Protein AF-A0A1G3XAV5-F1 (afdb_monomer_lite)

Radius of gyration: 15.62 Å; chains: 1; bounding box: 53×30×46 Å

Foldseek 3Di:
DDDDDDPPPPPDPPPPPAAEDAQEEAADAPVVVVVCVVCQQDQDPVCVVCLVQADQDPVRYTRWHWYYYPPDQKTKTAHQHNHRGRPDIDIDGCVRVVHPDNDDPDDD

Secondary structure (DSSP, 8-state):
----------S------S-EEEEEEEEE-HHHHHHHHHTTTS--HHHHHTGGG-EE-TT--EEEEEEEETT-SEEEEEE-TT-SS-SEEEEEETTTTTS---S-----

pLDDT: mean 77.68, std 18.73, range [32.94, 94.56]

Structure (mmCIF, N/CA/C/O backbone):
data_AF-A0A1G3XAV5-F1
#
_entry.id   AF-A0A1G3XAV5-F1
#
loop_
_atom_site.group_PDB
_atom_site.id
_atom_site.type_symbol
_atom_site.label_atom_id
_atom_site.label_alt_id
_atom_site.label_comp_id
_atom_site.label_asym_id
_atom_site.label_entity_id
_atom_site.label_seq_id
_atom_site.pdbx_PDB_ins_code
_atom_site.Cartn_x
_atom_site.Cartn_y
_atom_site.Cartn_z
_atom_site.occupancy
_atom_site.B_iso_or_equiv
_atom_site.auth_seq_id
_atom_site.auth_comp_id
_atom_site.auth_asym_id
_atom_site.auth_atom_id
_atom_site.pdbx_PDB_model_num
ATOM 1 N N . MET A 1 1 ? -25.880 -15.097 -29.361 1.00 51.59 1 MET A N 1
ATOM 2 C CA . MET A 1 1 ? -24.530 -15.628 -29.069 1.00 51.59 1 MET A CA 1
ATOM 3 C C . MET A 1 1 ? -24.210 -15.321 -27.614 1.00 51.59 1 MET A C 1
ATOM 5 O O . MET A 1 1 ? -24.306 -14.162 -27.238 1.00 51.59 1 MET A O 1
ATOM 9 N N . LYS A 1 2 ? -23.946 -16.332 -26.778 1.00 51.28 2 LYS A N 1
ATOM 10 C CA . LYS A 1 2 ? -23.595 -16.149 -25.359 1.00 51.28 2 LYS A CA 1
ATOM 11 C C . LYS A 1 2 ? -22.101 -16.410 -25.218 1.00 51.28 2 LYS A C 1
ATOM 13 O O . LYS A 1 2 ? -21.663 -17.526 -25.472 1.00 51.28 2 LYS A O 1
ATOM 18 N N . VAL A 1 3 ? -21.348 -15.381 -24.853 1.00 63.88 3 VAL A N 1
ATOM 19 C CA . VAL A 1 3 ? -19.908 -15.475 -24.597 1.00 63.88 3 VAL A CA 1
ATOM 20 C C . VAL A 1 3 ? -19.716 -15.493 -23.084 1.00 63.88 3 VAL A C 1
ATOM 22 O O . VAL A 1 3 ? -20.343 -14.701 -22.379 1.00 63.88 3 VAL A O 1
ATOM 25 N N . ARG A 1 4 ? -18.909 -16.429 -22.578 1.00 56.03 4 ARG A N 1
ATOM 26 C CA . ARG A 1 4 ? -18.526 -16.475 -21.165 1.00 56.03 4 ARG A CA 1
ATOM 27 C C . ARG A 1 4 ? -17.323 -15.567 -20.964 1.00 56.03 4 ARG A C 1
ATOM 29 O O . ARG A 1 4 ? -16.276 -15.799 -21.557 1.00 56.03 4 ARG A O 1
ATOM 36 N N . PHE A 1 5 ? -17.494 -14.550 -20.132 1.00 55.28 5 PHE A N 1
ATOM 37 C CA . PHE A 1 5 ? -16.380 -13.819 -19.552 1.00 55.28 5 PHE A CA 1
ATOM 38 C C . PHE A 1 5 ? -16.000 -14.545 -18.268 1.00 55.28 5 PHE A C 1
ATOM 40 O O . PHE A 1 5 ? -16.717 -14.467 -17.274 1.00 55.28 5 PHE A O 1
ATOM 47 N N . GLU A 1 6 ? -14.911 -15.298 -18.316 1.00 57.66 6 GLU A N 1
ATOM 48 C CA . GLU A 1 6 ? -14.287 -15.853 -17.123 1.00 57.66 6 GLU A CA 1
ATOM 49 C C . GLU A 1 6 ? -13.095 -14.956 -16.801 1.00 57.66 6 GLU A C 1
ATOM 51 O O . GLU A 1 6 ? -12.105 -14.927 -17.531 1.00 57.66 6 GLU A O 1
ATOM 56 N N . THR A 1 7 ? -13.196 -14.166 -15.730 1.00 47.25 7 THR A N 1
ATOM 57 C CA . THR A 1 7 ? -12.000 -13.568 -15.146 1.00 47.25 7 THR A CA 1
ATOM 58 C C . THR A 1 7 ? -11.277 -14.682 -14.408 1.00 47.25 7 THR A C 1
ATOM 60 O O . THR A 1 7 ? -11.672 -15.061 -13.304 1.00 47.25 7 THR A O 1
ATOM 63 N N . ASN A 1 8 ? -10.216 -15.208 -15.018 1.00 49.06 8 ASN A N 1
ATOM 64 C CA . ASN A 1 8 ? -9.199 -15.997 -14.328 1.00 49.06 8 ASN A CA 1
ATOM 65 C C . ASN A 1 8 ? -8.425 -15.098 -13.350 1.00 49.06 8 ASN A C 1
ATOM 67 O O . ASN A 1 8 ? -7.213 -14.939 -13.455 1.00 49.06 8 ASN A O 1
ATOM 71 N N . THR A 1 9 ? -9.113 -14.500 -12.376 1.00 40.59 9 THR A N 1
ATOM 72 C CA . THR A 1 9 ? -8.471 -14.055 -11.142 1.00 40.59 9 THR A CA 1
ATOM 73 C C . THR A 1 9 ? -8.195 -15.335 -10.362 1.00 40.59 9 THR A C 1
ATOM 75 O O . THR A 1 9 ? -8.958 -15.737 -9.483 1.00 40.59 9 THR A O 1
ATOM 78 N N . CYS A 1 10 ? -7.179 -16.068 -10.825 1.00 45.81 10 CYS A N 1
ATOM 79 C CA . CYS A 1 10 ? -6.687 -17.272 -10.189 1.00 45.81 10 CYS A CA 1
ATOM 80 C C . CYS A 1 10 ? -6.496 -16.973 -8.706 1.00 45.81 10 CYS A C 1
ATOM 82 O O . CYS A 1 10 ? -5.951 -15.942 -8.323 1.00 45.81 10 CYS A O 1
ATOM 84 N N . LYS A 1 11 ? -6.983 -17.895 -7.879 1.00 46.09 11 LYS A N 1
ATOM 85 C CA . LYS A 1 11 ? -7.011 -17.827 -6.413 1.00 46.09 11 LYS A CA 1
ATOM 86 C C . LYS A 1 11 ? -5.623 -17.870 -5.763 1.00 46.09 11 LYS A C 1
ATOM 88 O O . LYS A 1 11 ? -5.519 -17.969 -4.548 1.00 46.09 11 LYS A O 1
ATOM 93 N N . GLU A 1 12 ? -4.578 -17.756 -6.562 1.00 45.47 12 GLU A N 1
ATOM 94 C CA . GLU A 1 12 ? -3.239 -17.413 -6.139 1.00 45.47 12 GLU A CA 1
ATOM 95 C C . GLU A 1 12 ? -3.012 -15.987 -6.614 1.00 45.47 12 GLU A C 1
ATOM 97 O O . GLU A 1 12 ? -2.517 -15.735 -7.712 1.00 45.47 12 GLU A O 1
ATOM 102 N N . GLN A 1 13 ? -3.354 -15.028 -5.757 1.00 43.69 13 GLN A N 1
ATOM 103 C CA . 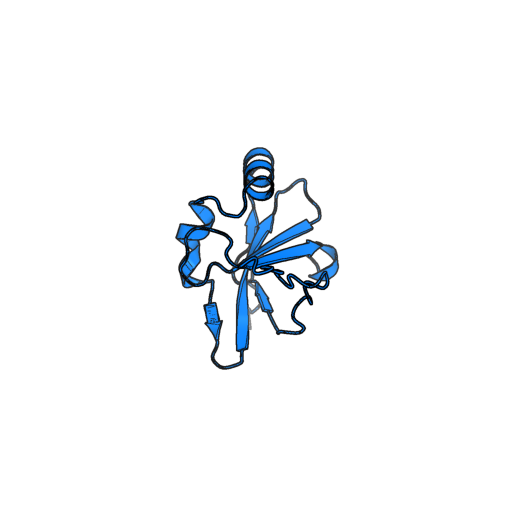GLN A 1 13 ? -2.507 -13.855 -5.661 1.00 43.69 13 GLN A CA 1
ATOM 104 C C . GLN A 1 13 ? -1.155 -14.405 -5.211 1.00 43.69 13 GLN A C 1
ATOM 106 O O . GLN A 1 13 ? -0.891 -14.548 -4.020 1.00 43.69 13 GLN A O 1
ATOM 111 N N . VAL A 1 14 ? -0.374 -14.863 -6.195 1.00 43.75 14 VAL A N 1
ATOM 112 C CA . VAL A 1 14 ? 1.049 -15.119 -6.079 1.00 43.75 14 VAL A CA 1
ATOM 113 C C . VAL A 1 14 ? 1.547 -13.838 -5.447 1.00 43.75 14 VAL A C 1
ATOM 115 O O . VAL A 1 14 ? 1.538 -12.798 -6.102 1.00 43.75 14 VAL A O 1
ATOM 118 N N . VAL A 1 15 ? 1.840 -13.874 -4.143 1.00 43.12 15 VAL A N 1
ATOM 119 C CA . VAL A 1 15 ? 2.738 -12.896 -3.534 1.00 43.12 15 VAL A CA 1
ATOM 120 C C . VAL A 1 15 ? 3.894 -12.908 -4.503 1.00 43.12 15 VAL A C 1
ATOM 122 O O . VAL A 1 15 ? 4.495 -13.981 -4.657 1.00 43.12 15 VAL A O 1
ATOM 125 N N . PRO A 1 16 ? 4.099 -11.836 -5.281 1.00 43.62 16 PRO A N 1
ATOM 126 C CA . PRO A 1 16 ? 5.157 -11.882 -6.243 1.00 43.62 16 PRO A CA 1
ATOM 127 C C . PRO A 1 16 ? 6.398 -12.235 -5.431 1.00 43.62 16 PRO A C 1
ATOM 129 O O . PRO A 1 16 ? 6.684 -11.606 -4.414 1.00 43.62 16 PRO A O 1
ATOM 132 N N . GLN A 1 17 ? 7.111 -13.280 -5.847 1.00 48.62 17 GLN A N 1
ATOM 133 C CA . GLN A 1 17 ? 8.501 -13.425 -5.426 1.00 48.62 17 GLN A CA 1
ATOM 134 C C . GLN A 1 17 ? 9.338 -12.230 -5.924 1.00 48.62 17 GLN A C 1
ATOM 136 O O . GLN A 1 17 ? 10.548 -12.203 -5.714 1.00 48.62 17 GLN A O 1
ATOM 141 N N . ASP A 1 18 ? 8.708 -11.253 -6.590 1.00 57.03 18 ASP A N 1
ATOM 142 C CA . ASP A 1 18 ? 9.253 -9.951 -6.899 1.00 57.03 18 ASP A CA 1
ATOM 143 C C . ASP A 1 18 ? 9.757 -9.300 -5.615 1.00 57.03 18 ASP A C 1
ATOM 145 O O . ASP A 1 18 ? 9.049 -9.096 -4.624 1.00 57.03 18 ASP A O 1
ATOM 149 N N . VAL A 1 19 ? 11.039 -8.978 -5.669 1.00 76.62 19 VAL A N 1
ATOM 150 C CA . VAL A 1 19 ? 11.712 -8.143 -4.693 1.00 76.62 19 VAL A CA 1
ATOM 151 C C . VAL A 1 19 ? 10.905 -6.853 -4.572 1.00 76.62 19 VAL A C 1
ATOM 153 O O . VAL A 1 19 ? 10.667 -6.162 -5.563 1.00 76.62 19 VAL A O 1
ATOM 156 N N . PHE A 1 20 ? 10.466 -6.534 -3.361 1.00 82.38 20 PHE A N 1
ATOM 157 C CA . PHE A 1 20 ? 9.776 -5.286 -3.077 1.00 82.38 20 PHE A CA 1
ATOM 158 C C . PHE A 1 20 ? 10.553 -4.482 -2.043 1.00 82.38 20 PHE A C 1
ATOM 160 O O . PHE A 1 20 ? 11.246 -5.028 -1.182 1.00 82.38 20 PHE A O 1
ATOM 167 N N . VAL A 1 21 ? 10.419 -3.165 -2.128 1.00 87.25 21 VAL A N 1
ATOM 168 C CA . VAL A 1 21 ? 11.008 -2.206 -1.200 1.00 87.25 21 VAL A CA 1
ATOM 169 C C . VAL A 1 21 ? 9.886 -1.371 -0.610 1.00 87.25 21 VAL A C 1
ATOM 171 O O . VAL A 1 21 ? 9.046 -0.821 -1.323 1.00 87.25 21 VAL A O 1
ATOM 174 N N . ILE A 1 22 ? 9.873 -1.288 0.719 1.00 89.69 22 ILE A N 1
ATOM 175 C CA . ILE A 1 22 ? 8.966 -0.407 1.445 1.00 89.69 22 ILE A CA 1
ATOM 176 C C . ILE A 1 22 ? 9.620 0.970 1.522 1.00 89.69 22 ILE A C 1
ATOM 178 O O . ILE A 1 22 ? 10.492 1.207 2.353 1.00 89.69 22 ILE A O 1
ATOM 182 N N . GLU A 1 23 ? 9.169 1.887 0.676 1.00 90.38 23 GLU A N 1
ATOM 183 C CA . GLU A 1 23 ? 9.663 3.267 0.647 1.00 90.38 23 GLU A CA 1
ATOM 184 C C . GLU A 1 23 ? 9.171 4.079 1.846 1.00 90.38 23 GLU A C 1
ATOM 186 O O . GLU A 1 23 ? 9.856 4.968 2.358 1.00 90.38 23 GLU A O 1
ATOM 191 N N . LYS A 1 24 ? 7.948 3.796 2.309 1.00 90.88 24 LYS A N 1
ATOM 192 C CA . LYS A 1 24 ? 7.324 4.586 3.369 1.00 90.88 24 LYS A CA 1
ATOM 193 C C . LYS A 1 24 ? 6.345 3.793 4.215 1.00 90.88 24 LYS A C 1
ATOM 195 O O . LYS A 1 24 ? 5.452 3.140 3.685 1.00 90.88 24 LYS A O 1
ATOM 200 N N . LEU A 1 25 ? 6.453 3.964 5.532 1.00 91.69 25 LEU A N 1
ATOM 201 C CA . LEU A 1 25 ? 5.415 3.604 6.492 1.00 91.69 25 LEU A CA 1
ATOM 202 C C . LEU A 1 25 ? 4.420 4.757 6.655 1.00 91.69 25 LEU A C 1
ATOM 204 O O . LEU A 1 25 ? 4.790 5.864 7.057 1.00 91.69 25 LEU A O 1
ATOM 208 N N . VAL A 1 26 ? 3.153 4.470 6.382 1.00 92.88 26 VAL A N 1
ATOM 209 C CA . VAL A 1 26 ? 2.014 5.354 6.616 1.00 92.88 26 VAL A CA 1
ATOM 210 C C . VAL A 1 26 ? 1.189 4.772 7.759 1.00 92.88 26 VAL A C 1
ATOM 212 O O . VAL A 1 26 ? 0.432 3.818 7.583 1.00 92.88 26 VAL A O 1
ATOM 215 N N . GLU A 1 27 ? 1.345 5.351 8.947 1.00 93.31 27 GLU A N 1
ATOM 216 C CA . GLU A 1 27 ? 0.508 5.022 10.100 1.00 93.31 27 GLU A CA 1
ATOM 217 C C . GLU A 1 27 ? -0.748 5.900 10.083 1.00 93.31 27 GLU A C 1
ATOM 219 O O . GLU A 1 27 ? -0.672 7.127 10.166 1.00 93.31 27 GLU A O 1
ATOM 224 N N . LEU A 1 28 ? -1.909 5.266 9.940 1.00 93.50 28 LEU A N 1
ATOM 225 C CA . LEU A 1 28 ? -3.212 5.916 9.945 1.00 93.50 28 LEU A CA 1
ATOM 226 C C . LEU A 1 28 ? -3.933 5.670 11.276 1.00 93.50 28 LEU A C 1
ATOM 228 O O . LEU A 1 28 ? -3.774 4.611 11.885 1.00 93.50 28 LEU A O 1
ATOM 232 N N . PRO A 1 29 ? -4.814 6.591 11.704 1.00 94.56 29 PRO A N 1
ATOM 233 C CA . PRO A 1 29 ? -5.768 6.301 12.766 1.00 94.56 29 PRO A CA 1
ATOM 234 C C . PRO A 1 29 ? -6.636 5.090 12.399 1.00 94.56 29 PRO A C 1
ATOM 236 O O . PRO A 1 29 ? -7.102 4.996 11.260 1.00 94.56 29 PRO A O 1
ATOM 239 N N . LEU A 1 30 ? -6.947 4.219 13.366 1.00 93.06 30 LEU A N 1
ATOM 240 C CA . LEU A 1 30 ? -7.706 2.977 13.146 1.00 93.06 30 LEU A CA 1
ATOM 241 C C . LEU A 1 30 ? -8.992 3.172 12.324 1.00 93.06 30 LEU A C 1
ATOM 243 O O . LEU A 1 30 ? -9.287 2.403 11.416 1.00 93.06 30 LEU A O 1
ATOM 247 N N . LYS A 1 31 ? -9.745 4.248 12.586 1.00 93.44 31 LYS A N 1
ATOM 248 C CA . LYS A 1 31 ? -10.973 4.568 11.838 1.00 93.44 31 LYS A CA 1
ATOM 249 C C . LYS A 1 31 ? -10.709 4.822 10.349 1.00 93.44 31 LYS A C 1
ATOM 251 O O . LYS A 1 31 ? -11.515 4.437 9.505 1.00 93.44 31 LYS A O 1
ATOM 256 N N . GLN A 1 32 ? -9.608 5.497 10.029 1.00 93.44 32 GLN A N 1
ATOM 257 C CA . GLN A 1 32 ? -9.212 5.778 8.652 1.00 93.44 32 GLN A CA 1
ATOM 258 C C . GLN A 1 32 ? -8.639 4.530 7.981 1.00 93.44 32 GLN A C 1
ATOM 260 O O . GLN A 1 32 ? -8.933 4.297 6.811 1.00 93.44 32 GLN A O 1
ATOM 265 N N . PHE A 1 33 ? -7.889 3.721 8.730 1.00 93.56 33 PHE A N 1
ATOM 266 C CA . PHE A 1 33 ? -7.393 2.431 8.269 1.00 93.56 33 PHE A CA 1
ATOM 267 C C . PHE A 1 33 ? -8.540 1.480 7.905 1.00 93.56 33 PHE A C 1
ATOM 269 O O . PHE A 1 33 ? -8.580 0.993 6.783 1.00 93.56 33 PHE A O 1
ATOM 276 N N . ASN A 1 34 ? -9.539 1.311 8.776 1.00 93.00 34 ASN A N 1
ATOM 277 C CA . ASN A 1 34 ? -10.708 0.471 8.486 1.00 93.00 34 ASN A CA 1
ATOM 278 C C . ASN A 1 34 ? -11.454 0.954 7.235 1.00 93.00 34 ASN A C 1
ATOM 280 O O . ASN A 1 34 ? -11.744 0.165 6.345 1.00 93.00 34 ASN A O 1
ATOM 284 N N . LYS A 1 35 ? -11.657 2.272 7.099 1.00 93.31 35 LYS A N 1
ATOM 285 C CA . LYS A 1 35 ? -12.253 2.853 5.885 1.00 93.31 35 LYS A CA 1
ATOM 286 C C . LYS A 1 35 ? -11.416 2.590 4.627 1.00 93.31 35 LYS A C 1
ATOM 288 O O . LYS A 1 35 ? -11.964 2.545 3.528 1.00 93.31 35 LYS A O 1
ATOM 293 N N . PHE A 1 36 ? -10.095 2.513 4.756 1.00 92.44 36 PHE A N 1
ATOM 294 C CA . PHE A 1 36 ? -9.209 2.160 3.651 1.00 92.44 36 PHE A CA 1
ATOM 295 C C . PHE A 1 36 ? -9.350 0.683 3.270 1.00 92.44 36 PHE A C 1
ATOM 297 O O . PHE A 1 36 ? -9.529 0.393 2.091 1.00 92.44 36 PHE A O 1
ATOM 304 N N . ILE A 1 37 ? -9.360 -0.224 4.250 1.00 90.94 37 ILE A N 1
ATOM 305 C CA . ILE A 1 37 ? -9.590 -1.657 4.018 1.00 90.94 37 ILE A CA 1
ATOM 306 C C . ILE A 1 37 ? -10.943 -1.904 3.341 1.00 90.94 37 ILE A C 1
ATOM 308 O O . ILE A 1 37 ? -11.006 -2.649 2.367 1.00 90.94 37 ILE A O 1
ATOM 312 N N . ASP A 1 38 ? -11.999 -1.228 3.797 1.00 92.38 38 ASP A N 1
ATOM 313 C CA . ASP A 1 38 ? -13.351 -1.376 3.245 1.00 92.38 38 ASP A CA 1
ATOM 314 C C . ASP A 1 38 ? -13.466 -0.900 1.784 1.00 92.38 38 ASP A C 1
ATOM 316 O O . ASP A 1 38 ? -14.381 -1.311 1.070 1.00 92.38 38 ASP A O 1
ATOM 320 N N . ASN A 1 39 ? -12.573 -0.013 1.324 1.00 90.81 39 ASN A N 1
ATOM 321 C CA . ASN A 1 39 ? -12.622 0.540 -0.029 1.00 90.81 39 ASN A CA 1
ATOM 322 C C . ASN A 1 39 ? -11.234 0.913 -0.581 1.00 90.81 39 ASN A C 1
ATOM 324 O O . ASN A 1 39 ? -10.951 2.078 -0.845 1.00 90.81 39 ASN A O 1
ATOM 328 N N . MET A 1 40 ? -10.371 -0.069 -0.835 1.00 87.75 40 MET A N 1
ATOM 329 C CA . MET A 1 40 ? -8.995 0.180 -1.307 1.00 87.75 40 MET A CA 1
ATOM 330 C C . MET A 1 40 ? -8.895 0.905 -2.666 1.00 87.75 40 MET A C 1
ATOM 332 O O . MET A 1 40 ? -7.885 1.551 -2.954 1.00 87.75 40 MET A O 1
ATOM 336 N N . LEU A 1 41 ? -9.947 0.835 -3.490 1.00 87.56 41 LEU A N 1
ATOM 337 C CA . LEU A 1 41 ? -10.042 1.532 -4.781 1.00 87.56 41 LEU A CA 1
ATOM 338 C C . LEU A 1 41 ? -10.499 2.994 -4.648 1.00 87.56 41 LEU A C 1
ATOM 340 O O . LEU A 1 41 ? -10.629 3.699 -5.648 1.00 87.56 41 LEU A O 1
ATOM 344 N N . GLY A 1 42 ? -10.763 3.453 -3.424 1.00 87.50 42 GLY A N 1
ATOM 345 C CA . GLY A 1 42 ? -11.077 4.843 -3.141 1.00 87.50 42 GLY A CA 1
ATOM 346 C C . GLY A 1 42 ? -9.894 5.785 -3.373 1.00 87.50 42 GLY A C 1
ATOM 347 O O . GLY A 1 42 ? -8.727 5.402 -3.341 1.00 87.50 42 GLY A O 1
ATOM 348 N N . ASP A 1 43 ? -10.217 7.060 -3.560 1.00 87.94 43 ASP A N 1
ATOM 349 C CA . ASP A 1 43 ? -9.236 8.134 -3.651 1.00 87.94 43 ASP A CA 1
ATOM 350 C C . ASP A 1 43 ? -8.776 8.555 -2.248 1.00 87.94 43 ASP A C 1
ATOM 352 O O . ASP A 1 43 ? -9.557 9.114 -1.471 1.00 87.94 43 ASP A O 1
ATOM 356 N N . TYR A 1 44 ? -7.495 8.348 -1.936 1.00 91.25 44 TYR A N 1
ATOM 357 C CA . TYR A 1 44 ? -6.936 8.688 -0.625 1.00 91.25 44 TYR A CA 1
ATOM 358 C C . TYR A 1 44 ? -5.779 9.681 -0.730 1.00 91.25 44 TYR A C 1
ATOM 360 O O . TYR A 1 44 ? -4.850 9.505 -1.518 1.00 91.25 44 TYR A O 1
ATOM 368 N N . ASN A 1 45 ? -5.798 10.712 0.121 1.00 91.38 45 ASN A N 1
ATOM 369 C CA . ASN A 1 45 ? -4.760 11.749 0.135 1.00 91.38 45 ASN A CA 1
ATOM 370 C C . ASN A 1 45 ? -3.377 11.177 0.463 1.00 91.38 45 ASN A C 1
ATOM 372 O O . ASN A 1 45 ? -2.417 11.512 -0.218 1.00 91.38 45 ASN A O 1
ATOM 376 N N . PHE A 1 46 ? -3.289 10.235 1.409 1.00 91.00 46 PHE A N 1
ATOM 377 C CA . PHE A 1 46 ? -2.014 9.597 1.747 1.00 91.00 46 PHE A CA 1
ATOM 378 C C . PHE A 1 46 ? -1.424 8.798 0.573 1.00 91.00 46 PHE A C 1
ATOM 380 O O . PHE A 1 46 ? -0.211 8.681 0.476 1.00 91.00 46 PHE A O 1
ATOM 387 N N . ILE A 1 47 ? -2.245 8.282 -0.350 1.00 90.88 47 ILE A N 1
ATOM 388 C CA . ILE A 1 47 ? -1.746 7.638 -1.576 1.00 90.88 47 ILE A CA 1
ATOM 389 C C . ILE A 1 47 ? -1.273 8.716 -2.550 1.00 90.88 47 ILE A C 1
ATOM 391 O O . ILE A 1 47 ? -0.177 8.608 -3.091 1.00 90.88 47 ILE A O 1
ATOM 395 N N . LYS A 1 48 ? -2.065 9.785 -2.729 1.00 90.31 48 LYS A N 1
ATOM 396 C CA . LYS A 1 48 ? -1.737 10.920 -3.609 1.00 90.31 48 LYS A CA 1
ATOM 397 C C . LYS A 1 48 ? -0.408 11.590 -3.246 1.00 90.31 48 LYS A C 1
ATOM 399 O O . LYS A 1 48 ? 0.379 11.879 -4.140 1.00 90.31 48 LYS A O 1
ATOM 404 N N . GLU A 1 49 ? -0.161 11.798 -1.958 1.00 91.12 49 GLU A N 1
ATOM 405 C CA . GLU A 1 49 ? 1.057 12.426 -1.433 1.00 91.12 49 GLU A CA 1
ATOM 406 C C . GLU A 1 49 ? 2.315 11.585 -1.685 1.00 91.12 49 GLU A C 1
ATOM 408 O O . GLU A 1 49 ? 3.385 12.138 -1.927 1.00 91.12 49 GLU A O 1
ATOM 413 N N . HIS A 1 50 ? 2.186 10.256 -1.690 1.00 91.25 50 HIS A N 1
ATOM 414 C CA . HIS A 1 50 ? 3.316 9.334 -1.823 1.00 91.25 50 HIS A CA 1
ATOM 415 C C . HIS A 1 50 ? 3.409 8.671 -3.205 1.00 91.25 50 HIS A C 1
ATOM 417 O O . HIS A 1 50 ? 4.204 7.752 -3.381 1.00 91.25 50 HIS A O 1
ATOM 423 N N . LYS A 1 51 ? 2.645 9.129 -4.209 1.00 87.50 51 LYS A N 1
ATOM 424 C CA . LYS A 1 51 ? 2.645 8.557 -5.574 1.00 87.50 51 LYS A CA 1
ATOM 425 C C . LYS A 1 51 ? 4.031 8.392 -6.172 1.00 87.50 51 LYS A C 1
ATOM 427 O O . LYS A 1 51 ? 4.304 7.380 -6.799 1.00 87.50 51 LYS A O 1
ATOM 432 N N . ASN A 1 52 ? 4.896 9.375 -5.950 1.00 87.62 52 ASN A N 1
ATOM 433 C CA . ASN A 1 52 ? 6.242 9.395 -6.515 1.00 87.62 52 ASN A CA 1
ATOM 434 C C . ASN A 1 52 ? 7.167 8.332 -5.899 1.00 87.62 52 ASN A C 1
ATOM 436 O O . ASN A 1 52 ? 8.218 8.057 -6.459 1.00 87.62 52 ASN A O 1
ATOM 440 N N . LEU A 1 53 ? 6.781 7.746 -4.762 1.00 88.00 53 LEU A N 1
ATOM 441 C CA . LEU A 1 53 ? 7.494 6.645 -4.112 1.00 88.00 53 LEU A CA 1
ATOM 442 C C . LEU A 1 53 ? 7.004 5.272 -4.594 1.00 88.00 53 LEU A C 1
ATOM 444 O O . LEU A 1 53 ? 7.555 4.254 -4.205 1.00 88.00 53 LEU A O 1
ATOM 448 N N . MET A 1 54 ? 5.940 5.222 -5.400 1.00 88.56 54 MET A N 1
ATOM 449 C CA . MET A 1 54 ? 5.325 3.975 -5.845 1.00 88.56 54 MET A CA 1
ATOM 450 C C . MET A 1 54 ? 5.557 3.770 -7.338 1.00 88.56 54 MET A C 1
ATOM 452 O O . MET A 1 54 ? 4.850 4.353 -8.161 1.00 88.56 54 MET A O 1
ATOM 456 N N . TYR A 1 55 ? 6.530 2.934 -7.685 1.00 88.19 55 TYR A N 1
ATOM 457 C CA . TYR A 1 55 ? 6.909 2.627 -9.065 1.00 88.19 55 TYR A CA 1
ATOM 458 C C . TYR A 1 55 ? 7.585 1.252 -9.148 1.00 88.19 55 TYR A C 1
ATOM 460 O O . TYR A 1 55 ? 7.832 0.611 -8.128 1.00 88.19 55 TYR A O 1
ATOM 468 N N . THR A 1 56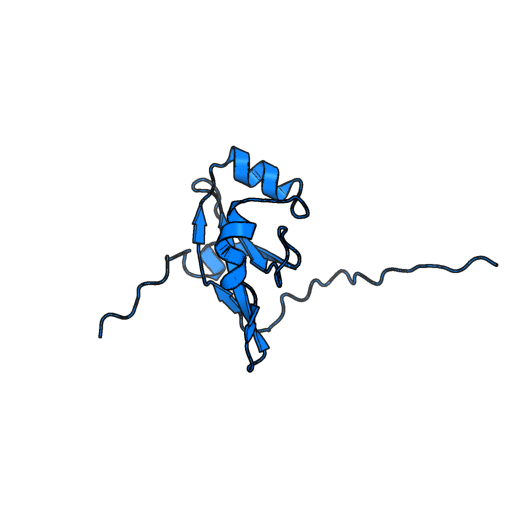 ? 7.861 0.785 -10.360 1.00 87.00 56 THR A N 1
ATOM 469 C CA . THR A 1 56 ? 8.708 -0.390 -10.596 1.00 87.00 56 THR A CA 1
ATOM 470 C C . THR A 1 56 ? 10.020 0.094 -11.197 1.00 87.00 56 THR A C 1
ATOM 472 O O . THR A 1 56 ? 10.003 0.881 -12.146 1.00 87.00 56 THR A O 1
ATOM 475 N N . ASP A 1 57 ? 11.148 -0.299 -10.608 1.00 86.81 57 ASP A N 1
ATOM 476 C CA . ASP A 1 57 ? 12.465 0.121 -11.090 1.00 86.81 57 ASP A CA 1
ATOM 477 C C . ASP A 1 57 ? 12.911 -0.673 -12.336 1.00 86.81 57 ASP A C 1
ATOM 479 O O . ASP A 1 57 ? 12.230 -1.577 -12.823 1.00 86.81 57 ASP A O 1
ATOM 483 N N . SER A 1 58 ? 14.092 -0.344 -12.864 1.00 86.94 58 SER A N 1
ATOM 484 C CA . SER A 1 58 ? 14.678 -1.039 -14.018 1.00 86.94 58 SER A CA 1
ATOM 485 C C . SER A 1 58 ? 15.086 -2.492 -13.744 1.00 86.94 58 SER A C 1
ATOM 487 O O . SER A 1 58 ? 15.373 -3.225 -14.687 1.00 86.94 58 SER A O 1
ATOM 489 N N . ASN A 1 59 ? 15.142 -2.905 -12.477 1.00 84.56 59 ASN A N 1
ATOM 490 C CA . ASN A 1 59 ? 15.478 -4.256 -12.037 1.00 84.56 59 ASN A CA 1
ATOM 491 C C . ASN A 1 59 ? 14.223 -5.089 -11.715 1.00 84.56 59 ASN A C 1
ATOM 493 O O . ASN A 1 59 ? 14.352 -6.174 -11.149 1.00 84.56 59 ASN A O 1
ATOM 497 N N . ASN A 1 60 ? 13.027 -4.603 -12.072 1.00 81.88 60 ASN A N 1
ATOM 498 C CA . ASN A 1 60 ? 11.732 -5.187 -11.707 1.00 81.88 60 ASN A CA 1
ATOM 499 C C . ASN A 1 60 ? 11.484 -5.258 -10.187 1.00 81.88 60 ASN A C 1
ATOM 501 O O . ASN A 1 60 ? 10.714 -6.098 -9.723 1.00 81.88 60 ASN A O 1
ATOM 505 N N . VAL A 1 61 ? 12.108 -4.373 -9.406 1.00 85.06 61 VAL A N 1
ATOM 506 C CA . VAL A 1 61 ? 11.840 -4.206 -7.976 1.00 85.06 61 VAL A CA 1
ATOM 507 C C . VAL A 1 61 ? 10.622 -3.310 -7.797 1.00 85.06 61 VAL A C 1
ATOM 509 O O . VAL A 1 61 ? 10.521 -2.227 -8.382 1.00 85.06 61 VAL A O 1
ATOM 512 N N . TRP A 1 62 ? 9.687 -3.758 -6.967 1.00 87.12 62 TRP A N 1
ATOM 513 C CA . TRP A 1 62 ? 8.463 -3.023 -6.677 1.00 87.12 62 TRP A CA 1
ATOM 514 C C . TRP A 1 62 ? 8.677 -2.075 -5.503 1.00 87.12 62 TRP A C 1
ATOM 516 O O . TRP A 1 62 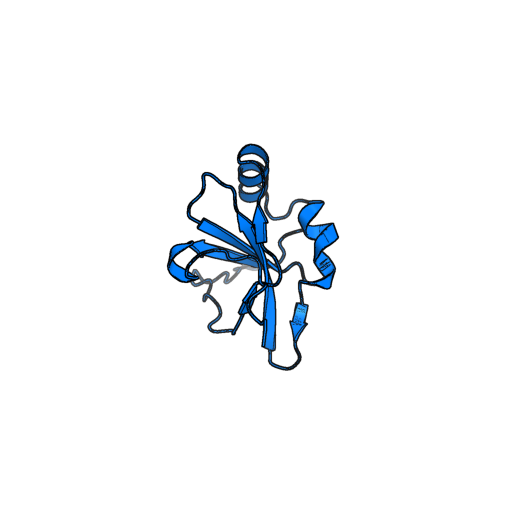? 8.834 -2.506 -4.363 1.00 87.12 62 TRP A O 1
ATOM 526 N N . HIS A 1 63 ? 8.624 -0.775 -5.763 1.00 89.50 63 HIS A N 1
ATOM 527 C CA . HIS A 1 63 ? 8.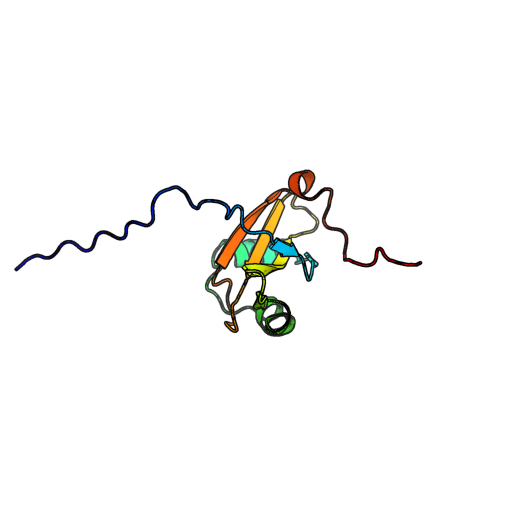633 0.243 -4.722 1.00 89.50 63 HIS A CA 1
ATOM 528 C C . HIS A 1 63 ? 7.196 0.509 -4.278 1.00 89.50 63 HIS A C 1
ATOM 530 O O . HIS A 1 63 ? 6.345 0.904 -5.079 1.00 89.50 63 HIS A O 1
ATOM 536 N N . ALA A 1 64 ? 6.910 0.257 -3.005 1.00 91.19 64 ALA A N 1
ATOM 537 C CA . ALA A 1 64 ? 5.579 0.369 -2.428 1.00 91.19 64 ALA A CA 1
ATOM 538 C C . ALA A 1 64 ? 5.616 1.148 -1.112 1.00 91.19 64 ALA A C 1
ATOM 540 O O . ALA A 1 64 ? 6.632 1.220 -0.421 1.00 91.19 64 ALA A O 1
ATOM 541 N N . ILE A 1 65 ? 4.472 1.707 -0.730 1.00 92.50 65 ILE A N 1
ATOM 542 C CA . ILE A 1 65 ? 4.262 2.188 0.636 1.00 92.50 65 ILE A CA 1
ATOM 543 C C . ILE A 1 65 ? 3.549 1.109 1.436 1.00 92.50 65 ILE A C 1
ATOM 545 O O . ILE A 1 65 ? 2.837 0.283 0.874 1.00 92.50 65 ILE A O 1
ATOM 549 N N . ILE A 1 66 ? 3.688 1.138 2.752 1.00 92.25 66 ILE A N 1
ATOM 550 C CA . ILE A 1 66 ? 2.914 0.285 3.642 1.00 92.25 66 ILE A CA 1
ATOM 551 C C . ILE A 1 66 ? 1.984 1.127 4.501 1.00 92.25 66 ILE A C 1
ATOM 553 O O . ILE A 1 66 ? 2.393 2.115 5.109 1.00 92.25 66 ILE A O 1
ATOM 557 N N . VAL A 1 67 ? 0.720 0.733 4.542 1.00 93.38 67 VAL A N 1
ATOM 558 C CA . VAL A 1 67 ? -0.330 1.398 5.306 1.00 93.38 67 VAL A CA 1
ATOM 559 C C . VAL A 1 67 ? -0.693 0.511 6.488 1.00 93.38 67 VAL A C 1
ATOM 561 O O . VAL A 1 67 ? -1.028 -0.655 6.306 1.00 93.38 67 VAL A O 1
ATOM 564 N N . THR A 1 68 ? -0.635 1.049 7.701 1.00 94.12 68 THR A N 1
ATOM 565 C CA . THR A 1 68 ? -0.965 0.334 8.947 1.00 94.12 68 THR A CA 1
ATOM 566 C C . THR A 1 68 ? -1.701 1.264 9.905 1.00 94.12 68 THR A C 1
ATOM 568 O O . THR A 1 68 ? -1.744 2.474 9.693 1.00 94.12 68 THR A O 1
ATOM 571 N N . ALA A 1 69 ? -2.231 0.717 10.995 1.00 92.88 69 ALA A N 1
ATOM 572 C CA . ALA A 1 69 ? -2.592 1.484 12.185 1.00 92.88 69 ALA A CA 1
ATOM 573 C C . ALA A 1 69 ? -1.737 1.058 13.387 1.00 92.88 69 ALA A C 1
ATOM 575 O O . ALA A 1 69 ? -1.084 0.009 13.362 1.00 92.88 69 ALA A O 1
ATOM 576 N N . LYS A 1 70 ? -1.737 1.878 14.441 1.00 88.94 70 LYS A N 1
ATOM 577 C CA . LYS A 1 70 ? -0.967 1.632 15.667 1.00 88.94 70 LYS A CA 1
ATOM 578 C C . LYS A 1 70 ? -1.426 0.363 16.387 1.00 88.94 70 LYS A C 1
ATOM 580 O O . LYS A 1 70 ? -0.603 -0.397 16.889 1.00 88.94 70 LYS A O 1
ATOM 585 N N . GLU A 1 71 ? -2.735 0.139 16.410 1.00 88.88 71 GLU A N 1
ATOM 586 C CA . GLU A 1 71 ? -3.398 -0.976 17.090 1.00 88.88 71 GLU A CA 1
ATOM 587 C C . GLU A 1 71 ? -3.395 -2.278 16.274 1.00 88.88 71 GLU A C 1
ATOM 589 O O . GLU A 1 71 ? -3.826 -3.311 16.779 1.00 88.88 71 GLU A O 1
ATOM 594 N N . ILE A 1 72 ? -2.932 -2.234 15.022 1.00 88.44 72 ILE A N 1
ATOM 595 C CA . ILE A 1 72 ? -2.975 -3.356 14.083 1.00 88.44 72 ILE A CA 1
ATOM 596 C C . ILE A 1 72 ? -1.581 -3.975 13.950 1.00 88.44 72 ILE A C 1
ATOM 598 O O . ILE A 1 72 ? -0.572 -3.271 13.916 1.00 88.44 72 ILE A O 1
ATOM 602 N N . ASP A 1 73 ? -1.508 -5.299 13.899 1.00 88.75 73 ASP A N 1
ATOM 603 C CA . ASP A 1 73 ? -0.280 -6.097 13.799 1.00 88.75 73 ASP A CA 1
ATOM 604 C C . ASP A 1 73 ? 0.115 -6.445 12.353 1.00 88.75 73 ASP A C 1
ATOM 606 O O . ASP A 1 73 ? 1.173 -7.023 12.110 1.00 88.75 73 ASP A O 1
ATOM 610 N N . TYR A 1 74 ? -0.698 -6.035 11.386 1.00 89.06 74 TYR A N 1
ATOM 611 C CA . TYR A 1 74 ? -0.454 -6.167 9.958 1.00 89.06 74 TYR A CA 1
ATOM 612 C C . TYR A 1 74 ? -0.486 -4.816 9.238 1.00 89.06 74 TYR A C 1
ATOM 614 O O . TYR A 1 74 ? -0.928 -3.799 9.768 1.00 89.06 74 TYR A O 1
ATOM 622 N N . GLY A 1 75 ? -0.011 -4.806 8.002 1.00 91.00 75 GLY A N 1
ATOM 623 C CA . GLY A 1 75 ? -0.076 -3.667 7.105 1.00 91.00 75 GLY A CA 1
ATOM 624 C C . GLY A 1 75 ? -0.511 -4.100 5.715 1.00 91.00 75 GLY A C 1
ATOM 625 O O . GLY A 1 75 ? -0.488 -5.280 5.364 1.00 91.00 75 GLY A O 1
ATOM 626 N N . ILE A 1 76 ? -0.919 -3.122 4.921 1.00 91.56 76 ILE A N 1
ATOM 627 C CA . ILE A 1 76 ? -1.224 -3.303 3.509 1.00 91.56 76 ILE A CA 1
ATOM 628 C C . ILE A 1 76 ? -0.143 -2.592 2.713 1.00 91.56 76 ILE A C 1
ATOM 630 O O . ILE A 1 76 ? -0.013 -1.369 2.794 1.00 91.56 76 ILE A O 1
ATOM 634 N N . LEU A 1 77 ? 0.632 -3.354 1.950 1.00 91.06 77 LEU A N 1
ATOM 635 C CA . LEU A 1 77 ? 1.476 -2.804 0.903 1.00 91.06 77 LEU A CA 1
ATOM 636 C C . LEU A 1 77 ? 0.581 -2.215 -0.173 1.00 91.06 77 LEU A C 1
ATOM 638 O O . LEU A 1 77 ? -0.402 -2.834 -0.571 1.00 91.06 77 LEU A O 1
ATOM 642 N N . VAL A 1 78 ? 0.923 -1.022 -0.629 1.00 91.25 78 VAL A N 1
ATOM 643 C CA . VAL A 1 78 ? 0.191 -0.272 -1.635 1.00 91.25 78 VAL A CA 1
ATOM 644 C C . VAL A 1 78 ? 1.181 0.204 -2.680 1.00 91.25 78 VAL A C 1
ATOM 646 O O . VAL A 1 78 ? 2.151 0.895 -2.365 1.00 91.25 78 VAL A O 1
ATOM 649 N N . GLN A 1 79 ? 0.899 -0.131 -3.934 1.00 90.12 79 GLN A N 1
ATOM 650 C CA . GLN A 1 79 ? 1.567 0.448 -5.088 1.00 90.12 79 GLN A CA 1
ATOM 651 C C . GLN A 1 79 ? 0.501 1.041 -6.010 1.00 90.12 79 GLN A C 1
ATOM 653 O O . GLN A 1 79 ? -0.418 0.355 -6.463 1.00 90.12 79 GLN A O 1
ATOM 658 N N . ALA A 1 80 ? 0.596 2.347 -6.247 1.00 86.44 80 ALA A N 1
ATOM 659 C CA . ALA A 1 80 ? -0.411 3.075 -7.006 1.00 86.44 80 ALA A CA 1
ATOM 660 C C . ALA A 1 80 ? -0.085 3.197 -8.501 1.00 86.44 80 ALA A C 1
ATOM 662 O O . ALA A 1 80 ? -1.003 3.461 -9.272 1.00 86.44 80 ALA A O 1
ATOM 663 N N . ASP A 1 81 ? 1.175 3.024 -8.919 1.00 83.94 81 ASP A N 1
ATOM 664 C CA . ASP A 1 81 ? 1.601 3.167 -10.325 1.00 83.94 81 ASP A CA 1
ATOM 665 C C . ASP A 1 81 ? 1.062 4.478 -10.953 1.00 83.94 81 ASP A C 1
ATOM 667 O O . ASP A 1 81 ? 0.325 4.497 -11.940 1.00 83.94 81 ASP A O 1
ATOM 671 N N . GLY A 1 82 ? 1.292 5.599 -10.254 1.00 80.12 82 GLY A N 1
ATOM 672 C CA . GLY A 1 82 ? 0.778 6.931 -10.614 1.00 80.12 82 GLY A CA 1
ATOM 673 C C . GLY A 1 82 ? -0.708 7.197 -10.298 1.00 80.12 82 GLY A C 1
ATOM 674 O O . GLY A 1 82 ? -1.161 8.351 -10.334 1.00 80.12 82 GLY A O 1
ATOM 675 N N . ALA A 1 83 ? -1.486 6.182 -9.918 1.00 83.88 83 ALA A N 1
ATOM 676 C CA . ALA A 1 83 ? -2.888 6.329 -9.530 1.00 83.88 83 ALA A CA 1
ATOM 677 C C . ALA A 1 83 ? -3.065 6.945 -8.130 1.00 83.88 83 ALA A C 1
ATOM 679 O O . ALA A 1 83 ? -2.114 7.218 -7.407 1.00 83.88 83 ALA A O 1
ATOM 680 N N . SER A 1 84 ? -4.311 7.249 -7.770 1.00 84.25 84 SER A N 1
ATOM 681 C CA . SER A 1 84 ? -4.707 7.865 -6.487 1.00 84.25 84 SER A CA 1
ATOM 682 C C . SER A 1 84 ? -5.298 6.872 -5.478 1.00 84.25 84 SER A C 1
ATOM 684 O O . SER A 1 84 ? -5.746 7.276 -4.404 1.00 84.25 84 SER A O 1
ATOM 686 N N . TYR A 1 85 ? -5.309 5.597 -5.851 1.00 84.50 85 TYR A N 1
ATOM 687 C CA . TYR A 1 85 ? -5.899 4.479 -5.129 1.00 84.50 85 TYR A CA 1
ATOM 688 C C . TYR A 1 85 ? -4.899 3.318 -5.088 1.00 84.50 85 TYR A C 1
ATOM 690 O O . TYR A 1 85 ? -3.881 3.346 -5.788 1.00 84.50 85 TYR A O 1
ATOM 698 N N . ALA A 1 86 ? -5.176 2.295 -4.279 1.00 87.38 86 ALA A N 1
ATOM 699 C CA . ALA A 1 86 ? -4.309 1.127 -4.171 1.00 87.38 86 ALA A CA 1
ATOM 700 C C . ALA A 1 86 ? -4.512 0.189 -5.369 1.00 87.38 86 ALA A C 1
ATOM 702 O O . ALA A 1 86 ? -5.262 -0.782 -5.294 1.00 87.38 86 ALA A O 1
ATOM 703 N N . ARG A 1 87 ? -3.875 0.521 -6.500 1.00 87.12 87 ARG A N 1
ATOM 704 C CA . ARG A 1 87 ? -3.969 -0.254 -7.746 1.00 87.12 87 ARG A CA 1
ATOM 705 C C . ARG A 1 87 ? -3.487 -1.686 -7.556 1.00 87.12 87 ARG A C 1
ATOM 707 O O . ARG A 1 87 ? -4.150 -2.614 -8.010 1.00 87.12 87 ARG A O 1
ATOM 714 N N . TYR A 1 88 ? -2.373 -1.836 -6.854 1.00 89.44 88 TYR A N 1
ATOM 715 C CA . TYR A 1 88 ? -1.897 -3.110 -6.350 1.00 89.44 88 TYR A CA 1
ATOM 716 C C . TYR A 1 88 ? -1.815 -3.031 -4.834 1.00 89.44 88 TYR A C 1
ATOM 718 O O . TYR A 1 88 ? -1.403 -2.011 -4.269 1.00 89.44 88 TYR A O 1
ATOM 726 N N . SER A 1 89 ? -2.236 -4.109 -4.181 1.00 89.50 89 SER A N 1
ATOM 727 C CA . SER A 1 89 ? -2.156 -4.220 -2.735 1.00 89.50 89 SER A CA 1
ATOM 728 C C . SER A 1 89 ? -1.815 -5.633 -2.298 1.00 89.50 89 SER A C 1
ATOM 730 O O . SER A 1 89 ? -2.205 -6.604 -2.946 1.00 89.50 89 SER A O 1
ATOM 732 N N . ALA A 1 90 ? -1.081 -5.741 -1.197 1.00 87.56 90 ALA A N 1
ATOM 733 C CA . ALA A 1 90 ? -0.756 -7.016 -0.579 1.00 87.56 90 ALA A CA 1
ATOM 734 C C . ALA A 1 90 ? -0.834 -6.898 0.941 1.00 87.56 90 ALA A C 1
ATOM 736 O O . ALA A 1 90 ? -0.426 -5.895 1.523 1.00 87.56 90 ALA A O 1
ATOM 737 N N . PHE A 1 91 ? -1.366 -7.931 1.580 1.00 88.88 91 PHE A N 1
ATOM 738 C CA . PHE A 1 91 ? -1.355 -8.051 3.029 1.00 88.88 91 PHE A CA 1
ATOM 739 C C . PHE A 1 91 ? 0.015 -8.544 3.488 1.00 88.88 91 PHE A C 1
ATOM 741 O O . PHE A 1 91 ? 0.546 -9.492 2.914 1.00 88.88 91 PHE A O 1
ATOM 748 N N . ILE A 1 92 ? 0.562 -7.925 4.530 1.00 86.25 92 ILE A N 1
ATOM 749 C CA . ILE A 1 92 ? 1.821 -8.350 5.138 1.00 86.25 92 ILE A CA 1
ATOM 750 C C . ILE A 1 92 ? 1.753 -8.173 6.647 1.00 86.25 92 ILE A C 1
ATOM 752 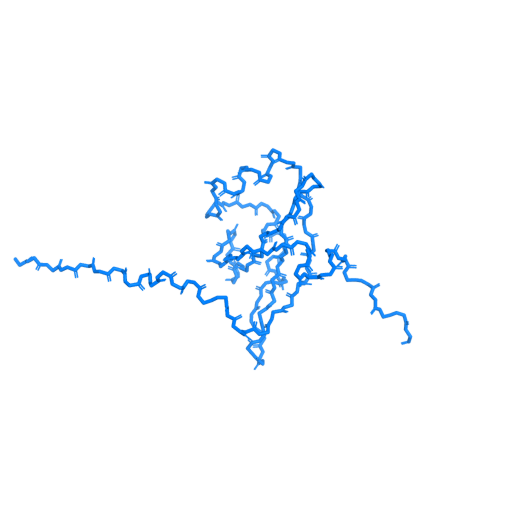O O . ILE A 1 92 ? 1.256 -7.158 7.145 1.00 86.25 92 ILE A O 1
ATOM 756 N N . ARG A 1 93 ? 2.235 -9.155 7.402 1.00 86.44 93 ARG A N 1
ATOM 757 C CA . ARG A 1 93 ? 2.249 -9.045 8.862 1.00 86.44 93 ARG A CA 1
ATOM 758 C C . ARG A 1 93 ? 3.533 -8.373 9.354 1.00 86.44 93 ARG A C 1
ATOM 760 O O . ARG A 1 93 ? 4.574 -8.450 8.704 1.00 86.44 93 ARG A O 1
ATOM 767 N N . LYS A 1 94 ? 3.487 -7.706 10.513 1.00 81.25 94 LYS A N 1
ATOM 768 C CA . LYS A 1 94 ? 4.665 -7.029 11.098 1.00 81.25 94 LYS A CA 1
ATOM 769 C C . LYS A 1 94 ? 5.827 -7.988 11.371 1.00 81.25 94 LYS A C 1
ATOM 771 O O . LYS A 1 94 ? 6.978 -7.574 11.251 1.00 81.25 94 LYS A O 1
ATOM 776 N N . ASP A 1 95 ? 5.536 -9.238 11.727 1.00 77.81 95 ASP A N 1
ATOM 777 C CA . ASP A 1 95 ? 6.520 -10.306 11.939 1.00 77.81 95 ASP A CA 1
ATOM 778 C C . ASP A 1 95 ? 7.280 -10.665 10.658 1.00 77.81 95 ASP A C 1
ATOM 780 O O . ASP A 1 95 ? 8.480 -10.919 10.723 1.00 77.81 95 ASP A O 1
ATOM 784 N N . GLU A 1 96 ? 6.623 -10.621 9.496 1.00 74.69 96 GLU A N 1
ATOM 785 C CA . GLU A 1 96 ? 7.221 -11.003 8.207 1.00 74.69 96 GLU A CA 1
ATOM 786 C C . GLU A 1 96 ? 8.271 -9.997 7.717 1.00 74.69 96 GLU A C 1
ATOM 788 O O . GLU A 1 96 ? 9.177 -10.360 6.972 1.00 74.69 96 GLU A O 1
ATOM 793 N N . VAL A 1 97 ? 8.185 -8.742 8.166 1.00 69.50 97 VAL A N 1
ATOM 794 C CA . VAL A 1 97 ? 9.114 -7.661 7.787 1.00 69.50 97 VAL A CA 1
ATOM 795 C C . VAL A 1 97 ? 10.066 -7.243 8.908 1.00 69.50 97 VAL A C 1
ATOM 797 O O . VAL A 1 97 ? 10.766 -6.244 8.772 1.00 69.50 97 VAL A O 1
ATOM 800 N N . GLY A 1 98 ? 10.105 -7.975 10.028 1.00 61.56 98 GLY A N 1
ATOM 801 C CA . GLY A 1 98 ? 10.964 -7.629 11.171 1.00 61.56 98 GLY A CA 1
ATOM 802 C C . GLY A 1 98 ? 10.577 -6.315 11.869 1.00 61.56 98 GLY A C 1
ATOM 803 O O . GLY A 1 98 ? 11.396 -5.719 12.568 1.00 61.56 98 GLY A O 1
ATOM 804 N N . GLY A 1 99 ? 9.327 -5.870 11.695 1.00 59.03 99 GLY A N 1
ATOM 805 C CA . GLY A 1 99 ? 8.802 -4.589 12.163 1.00 59.03 99 GLY A CA 1
ATOM 806 C C . GLY A 1 99 ? 8.840 -3.483 11.103 1.00 59.03 99 GLY A C 1
ATOM 807 O O . GLY A 1 99 ? 9.771 -3.366 10.310 1.00 59.03 99 GLY A O 1
ATOM 808 N N . PHE A 1 100 ? 7.823 -2.616 11.105 1.00 60.88 100 PHE A N 1
ATOM 809 C CA . PHE A 1 100 ? 7.783 -1.442 10.231 1.00 60.88 100 PHE A CA 1
ATOM 810 C C . PHE A 1 100 ? 8.733 -0.359 10.761 1.00 60.88 100 PHE A C 1
ATOM 812 O O . PHE A 1 100 ? 8.326 0.568 11.459 1.00 60.88 100 PHE A O 1
ATOM 819 N N . SER A 1 101 ? 10.025 -0.489 10.484 1.00 51.66 101 SER A N 1
A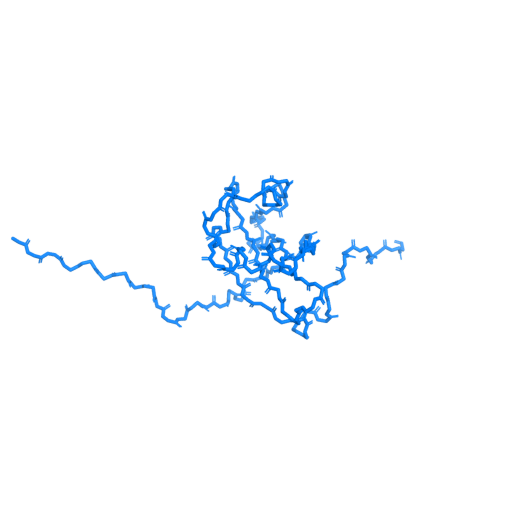TOM 820 C CA . SER A 1 101 ? 10.970 0.593 10.744 1.00 51.66 101 SER A CA 1
ATOM 821 C C . SER A 1 101 ? 10.863 1.624 9.615 1.00 51.66 101 SER A C 1
ATOM 823 O O . SER A 1 101 ? 10.970 1.294 8.437 1.00 51.66 101 SER A O 1
ATOM 825 N N . ASN A 1 102 ? 10.612 2.894 9.957 1.00 44.91 102 ASN A N 1
ATOM 826 C CA . ASN A 1 102 ? 10.828 3.988 9.010 1.00 44.91 102 ASN A CA 1
ATOM 827 C C . ASN A 1 102 ? 12.311 3.946 8.637 1.00 44.91 102 ASN A C 1
ATOM 829 O O . ASN A 1 102 ? 13.151 4.151 9.513 1.00 44.91 102 ASN A O 1
ATOM 833 N N . GLY A 1 103 ? 12.622 3.662 7.374 1.00 43.28 103 GLY A N 1
ATOM 834 C CA . GLY A 1 103 ? 13.986 3.640 6.870 1.00 43.28 103 GLY A CA 1
ATOM 835 C C . GLY A 1 103 ? 14.755 4.899 7.275 1.00 43.28 103 GLY A C 1
ATOM 836 O O . GLY A 1 103 ? 14.582 5.974 6.708 1.00 43.28 103 GLY A O 1
ATOM 837 N N . LYS A 1 104 ? 15.612 4.747 8.280 1.00 40.06 104 LYS A N 1
ATOM 838 C CA . LYS A 1 104 ? 16.880 5.455 8.418 1.00 40.06 104 LYS A CA 1
ATOM 839 C C . LYS A 1 104 ? 17.826 4.536 9.180 1.00 40.06 104 LYS A C 1
ATOM 841 O O . LYS A 1 104 ? 18.024 4.668 10.382 1.00 40.06 104 LYS A O 1
ATOM 846 N N . ALA A 1 105 ? 18.386 3.575 8.457 1.00 40.53 105 ALA A N 1
ATOM 847 C CA . ALA A 1 105 ? 19.503 2.773 8.928 1.00 40.53 105 ALA A CA 1
ATOM 848 C C . ALA A 1 105 ? 20.598 2.769 7.860 1.00 40.53 105 ALA A C 1
ATOM 850 O O . ALA A 1 105 ? 20.791 1.798 7.141 1.00 40.53 105 ALA A O 1
ATOM 851 N N . ASN A 1 106 ? 21.305 3.893 7.778 1.00 34.19 106 ASN A N 1
ATOM 852 C CA . ASN A 1 106 ? 22.680 3.977 7.300 1.00 34.19 106 ASN A CA 1
ATOM 853 C C . ASN A 1 106 ? 23.267 5.328 7.733 1.00 34.19 106 ASN A C 1
ATOM 855 O O . ASN A 1 106 ? 23.344 6.286 6.971 1.00 34.19 106 ASN A O 1
ATOM 859 N N . ASN A 1 107 ? 23.654 5.380 9.012 1.00 39.56 107 ASN A N 1
ATOM 860 C CA . ASN A 1 107 ? 24.840 6.120 9.426 1.00 39.56 107 ASN A CA 1
ATOM 861 C C . ASN A 1 107 ? 26.029 5.167 9.241 1.00 39.56 107 ASN A C 1
ATOM 863 O O . ASN A 1 107 ? 26.146 4.218 10.018 1.00 39.56 107 ASN A O 1
ATOM 867 N N . ALA A 1 108 ? 26.856 5.405 8.226 1.00 32.94 108 ALA A N 1
ATOM 868 C CA . ALA A 1 108 ? 28.285 5.087 8.182 1.00 32.94 108 ALA A CA 1
ATOM 869 C C . ALA A 1 108 ? 28.890 5.774 6.954 1.00 32.94 108 ALA A C 1
ATOM 871 O O . ALA A 1 108 ? 28.380 5.515 5.841 1.00 32.94 108 ALA A O 1
#

Sequence (108 aa):
MKVRFETNTCKEQVVPQDVFVIEKLVELPLKQFNKFIDNMLGDYNFIKEHKNLMYTDSNNVWHAIIVTAKEIDYGILVQADGASYARYSAFIRKDEVGGFSNGKANNA